Protein AF-A0A8S2SFN8-F1 (afdb_monomer_lite)

Sequence (94 aa):
GEMTRILNHTLAVGCHALDVGAMTPFFWLFEEREKIMEFYERVSGARMHAAYVRPGGVAFDLPLGFMEDVYKWCEGYARRIDEVDDLLTRNRIW

pLDDT: mean 88.81, std 3.88, range [73.31, 93.12]

Radius of gyration: 15.36 Å; chains: 1; bounding box: 34×23×42 Å

Structure (mmCIF, N/CA/C/O backbone):
data_AF-A0A8S2SFN8-F1
#
_entry.id   AF-A0A8S2SFN8-F1
#
loop_
_atom_site.group_PDB
_atom_site.id
_atom_site.type_symbol
_atom_site.label_atom_id
_atom_site.label_alt_id
_atom_site.label_comp_id
_atom_site.label_asym_id
_atom_site.label_entity_id
_atom_site.label_seq_id
_atom_site.pdbx_PDB_ins_code
_atom_site.Cartn_x
_atom_site.Cartn_y
_atom_site.Cartn_z
_atom_site.occupancy
_atom_site.B_iso_or_equiv
_atom_site.auth_seq_id
_atom_site.auth_comp_id
_atom_site.auth_asym_id
_atom_site.auth_atom_id
_atom_site.pdbx_PDB_model_num
ATOM 1 N N . GLY A 1 1 ? -6.957 -9.707 4.360 1.00 73.31 1 GLY A N 1
ATOM 2 C CA . GLY A 1 1 ? -5.921 -8.696 4.641 1.00 73.31 1 GLY A CA 1
ATOM 3 C C . GLY A 1 1 ? -5.216 -8.351 3.353 1.00 73.31 1 GLY A C 1
ATOM 4 O O . GLY A 1 1 ? -4.077 -8.748 3.164 1.00 73.31 1 GLY A O 1
ATOM 5 N N . GLU A 1 2 ? -5.914 -7.667 2.447 1.00 87.62 2 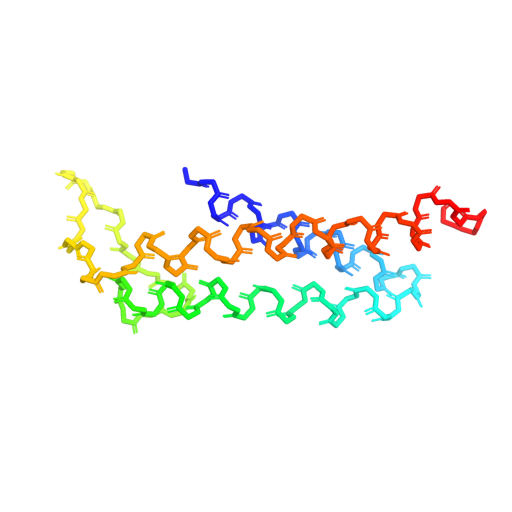GLU A N 1
ATOM 6 C CA . GLU A 1 2 ? -5.424 -7.449 1.077 1.00 87.62 2 GLU A CA 1
ATOM 7 C C . GLU A 1 2 ? -4.403 -6.308 0.998 1.00 87.62 2 GLU A C 1
ATOM 9 O O . GLU A 1 2 ? -3.407 -6.440 0.298 1.00 87.62 2 GLU A O 1
ATOM 14 N N . MET A 1 3 ? -4.539 -5.260 1.820 1.00 86.44 3 MET A N 1
ATOM 15 C CA . MET A 1 3 ? -3.499 -4.226 1.953 1.00 86.44 3 MET A CA 1
ATOM 16 C C . MET A 1 3 ? -2.147 -4.815 2.392 1.00 86.44 3 MET A C 1
ATOM 18 O O . MET A 1 3 ? -1.105 -4.459 1.850 1.00 86.44 3 MET A O 1
ATOM 22 N N . THR A 1 4 ? -2.151 -5.786 3.316 1.00 89.88 4 THR A N 1
ATOM 23 C CA . THR A 1 4 ? -0.927 -6.498 3.730 1.00 89.88 4 THR A CA 1
ATOM 24 C C . THR A 1 4 ? -0.349 -7.343 2.597 1.00 89.88 4 THR A C 1
ATOM 26 O O . THR A 1 4 ? 0.868 -7.435 2.457 1.00 89.88 4 THR A O 1
ATOM 29 N N . ARG A 1 5 ? -1.208 -7.946 1.765 1.00 92.31 5 ARG A N 1
ATOM 30 C CA . ARG A 1 5 ? -0.779 -8.701 0.583 1.00 92.31 5 ARG A CA 1
ATOM 31 C C . ARG A 1 5 ? -0.066 -7.788 -0.415 1.00 92.31 5 ARG A C 1
ATOM 33 O O . ARG A 1 5 ? 1.026 -8.129 -0.863 1.00 92.31 5 ARG A O 1
ATOM 40 N N . ILE A 1 6 ? -0.646 -6.623 -0.705 1.00 91.75 6 ILE A N 1
ATOM 41 C CA . ILE A 1 6 ? -0.042 -5.614 -1.585 1.00 91.75 6 ILE A CA 1
ATOM 42 C C . ILE A 1 6 ? 1.314 -5.170 -1.029 1.00 91.75 6 ILE A C 1
ATOM 44 O O . ILE A 1 6 ? 2.304 -5.177 -1.759 1.00 91.75 6 ILE A O 1
ATOM 48 N N . LEU A 1 7 ? 1.392 -4.871 0.270 1.00 91.44 7 LEU A N 1
ATOM 49 C CA . LEU A 1 7 ? 2.635 -4.461 0.928 1.00 91.44 7 LEU A CA 1
ATOM 50 C C . LEU A 1 7 ? 3.737 -5.531 0.829 1.00 91.44 7 LEU A C 1
ATOM 52 O O . LEU A 1 7 ? 4.901 -5.193 0.607 1.00 91.44 7 LE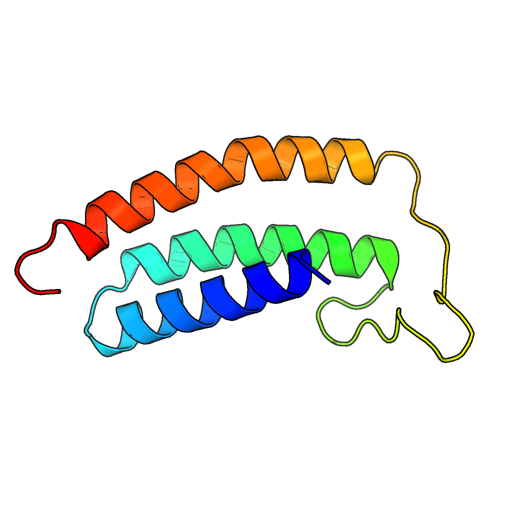U A O 1
ATOM 56 N N . ASN A 1 8 ? 3.375 -6.811 0.947 1.00 92.19 8 ASN A N 1
ATOM 57 C CA . ASN A 1 8 ? 4.310 -7.926 0.802 1.00 92.19 8 ASN A CA 1
ATOM 58 C C . ASN A 1 8 ? 4.780 -8.118 -0.648 1.00 92.19 8 ASN A C 1
ATOM 60 O O . ASN A 1 8 ? 5.980 -8.253 -0.876 1.00 92.19 8 ASN A O 1
ATOM 64 N N . HIS A 1 9 ? 3.876 -8.110 -1.633 1.00 92.06 9 HIS A N 1
ATOM 65 C CA . HIS A 1 9 ? 4.265 -8.276 -3.041 1.00 92.06 9 HIS A CA 1
ATOM 66 C C . HIS A 1 9 ? 5.080 -7.093 -3.563 1.00 92.06 9 HIS A C 1
ATOM 68 O O . HIS A 1 9 ? 6.063 -7.300 -4.265 1.00 92.06 9 HIS A O 1
ATOM 74 N N . THR A 1 10 ? 4.728 -5.873 -3.160 1.00 91.56 10 THR A N 1
ATOM 75 C CA . THR A 1 10 ? 5.475 -4.649 -3.487 1.00 91.56 10 THR A CA 1
ATOM 76 C C . THR A 1 10 ? 6.922 -4.740 -2.998 1.00 91.56 10 THR A C 1
ATOM 78 O O . THR A 1 10 ? 7.850 -4.412 -3.734 1.00 91.56 10 THR A O 1
ATOM 81 N N . LEU A 1 11 ? 7.131 -5.254 -1.779 1.00 92.38 11 LEU A N 1
ATOM 82 C CA . LEU A 1 11 ? 8.471 -5.492 -1.246 1.00 92.38 11 LEU A CA 1
ATOM 83 C C . LEU A 1 11 ? 9.198 -6.609 -2.005 1.00 92.38 11 LEU A C 1
ATOM 85 O O . LEU A 1 11 ? 10.358 -6.440 -2.359 1.00 92.38 11 LEU A O 1
ATOM 89 N N . ALA A 1 12 ? 8.525 -7.731 -2.274 1.00 93.00 12 ALA A N 1
ATOM 90 C CA . ALA A 1 12 ? 9.128 -8.864 -2.972 1.00 93.00 12 ALA A CA 1
ATOM 91 C C . ALA A 1 12 ? 9.597 -8.490 -4.388 1.00 93.00 12 ALA A C 1
ATOM 93 O O . ALA A 1 12 ? 10.741 -8.762 -4.743 1.00 93.00 12 ALA A O 1
ATOM 94 N N . VAL A 1 13 ? 8.743 -7.825 -5.174 1.00 91.25 13 VAL A N 1
ATOM 95 C CA . VAL A 1 13 ? 9.070 -7.379 -6.538 1.00 91.25 13 VAL A CA 1
ATOM 96 C C . VAL A 1 13 ? 10.125 -6.277 -6.510 1.00 91.25 13 VAL A C 1
ATOM 98 O O . VAL A 1 13 ? 11.087 -6.346 -7.267 1.00 91.25 13 VAL A O 1
ATOM 101 N N . GLY A 1 14 ? 9.997 -5.295 -5.610 1.00 90.94 14 GLY A N 1
ATOM 102 C CA . GLY A 1 14 ? 10.972 -4.212 -5.479 1.00 90.94 14 GLY A CA 1
ATOM 103 C C . GLY A 1 14 ? 12.369 -4.708 -5.098 1.00 90.94 14 GLY A C 1
ATOM 104 O O . GLY A 1 14 ? 13.347 -4.301 -5.720 1.00 90.94 14 GLY A O 1
ATOM 105 N N . CYS A 1 15 ? 12.479 -5.604 -4.112 1.00 91.50 15 CYS A N 1
ATOM 106 C CA . CYS A 1 15 ? 13.760 -6.204 -3.726 1.00 91.50 15 CYS A CA 1
ATOM 107 C C . CYS A 1 15 ? 14.330 -7.090 -4.834 1.00 91.50 15 CYS A C 1
ATOM 109 O O . CYS A 1 15 ? 15.513 -6.989 -5.130 1.00 91.50 15 CYS A O 1
ATOM 111 N N . HIS A 1 16 ? 13.497 -7.897 -5.498 1.00 90.69 16 HIS A N 1
ATOM 112 C CA . HIS A 1 16 ? 13.967 -8.716 -6.612 1.00 90.69 16 HIS A CA 1
ATOM 113 C C . HIS A 1 16 ? 14.502 -7.857 -7.767 1.00 90.69 16 HIS A C 1
ATOM 115 O O . HIS A 1 16 ? 15.566 -8.145 -8.310 1.00 90.69 16 HIS A O 1
ATOM 121 N N . ALA A 1 17 ? 13.806 -6.766 -8.101 1.00 90.00 17 ALA A N 1
ATOM 122 C CA . ALA A 1 17 ? 14.263 -5.797 -9.091 1.00 90.00 17 ALA A CA 1
ATOM 123 C C . ALA A 1 17 ? 15.606 -5.167 -8.700 1.00 90.00 17 ALA A C 1
ATOM 125 O O . ALA A 1 17 ? 16.503 -5.051 -9.537 1.00 90.00 17 ALA A O 1
ATOM 126 N N . LEU A 1 18 ? 15.768 -4.827 -7.420 1.00 92.62 18 LEU A N 1
ATOM 127 C CA . LEU A 1 18 ? 17.005 -4.270 -6.886 1.00 92.62 18 LEU A CA 1
ATO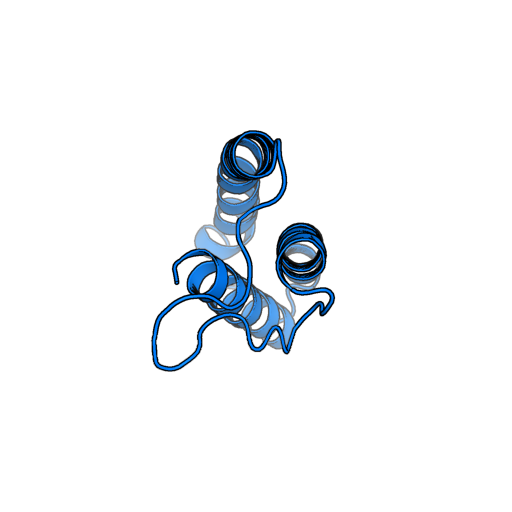M 128 C C . LEU A 1 18 ? 18.179 -5.257 -6.986 1.00 92.62 18 LEU A C 1
ATOM 130 O O . LEU A 1 18 ? 19.258 -4.853 -7.415 1.00 92.62 18 LEU A O 1
ATOM 134 N N . ASP A 1 19 ? 17.963 -6.531 -6.655 1.00 91.19 19 ASP A N 1
ATOM 135 C CA . ASP A 1 19 ? 19.004 -7.570 -6.671 1.00 91.19 19 ASP A CA 1
ATOM 136 C C . ASP A 1 19 ? 19.542 -7.851 -8.085 1.00 91.19 19 ASP A C 1
ATOM 138 O O . ASP A 1 19 ? 20.719 -8.163 -8.259 1.00 91.19 19 ASP A O 1
ATOM 142 N N . VAL A 1 20 ? 18.700 -7.704 -9.111 1.00 89.00 20 VAL A N 1
ATOM 143 C CA . VAL A 1 20 ? 19.094 -7.828 -10.529 1.00 89.00 20 VAL A CA 1
ATOM 144 C C . VAL A 1 20 ? 19.745 -6.536 -11.055 1.00 89.00 20 VAL A C 1
ATOM 146 O O . VAL A 1 20 ? 20.462 -6.567 -12.054 1.00 89.00 20 VAL A O 1
ATOM 149 N N . GLY A 1 21 ? 19.542 -5.399 -10.378 1.00 87.56 21 GLY A N 1
ATOM 150 C CA . GLY A 1 21 ? 20.193 -4.115 -10.677 1.00 87.56 21 GLY A CA 1
ATOM 151 C C . GLY A 1 21 ? 19.255 -2.973 -11.089 1.00 87.56 21 GLY A C 1
ATOM 152 O O . GLY A 1 21 ? 19.724 -1.871 -11.383 1.00 87.56 21 GLY A O 1
ATOM 153 N N . ALA A 1 22 ? 17.936 -3.182 -11.094 1.00 87.62 22 ALA A N 1
ATOM 154 C CA . ALA A 1 22 ? 16.946 -2.144 -11.375 1.00 87.62 22 ALA A CA 1
ATOM 155 C C . ALA A 1 22 ? 16.600 -1.349 -10.099 1.00 87.62 22 ALA A C 1
ATOM 157 O O . ALA A 1 22 ? 15.687 -1.689 -9.349 1.00 87.62 22 ALA A O 1
ATOM 158 N N . MET A 1 23 ? 17.320 -0.248 -9.861 1.00 88.19 23 MET A N 1
ATOM 159 C CA . MET A 1 23 ? 17.152 0.587 -8.656 1.00 88.19 23 MET A CA 1
ATOM 160 C C . MET A 1 23 ? 15.914 1.500 -8.683 1.00 88.19 23 MET A C 1
ATOM 162 O O . MET A 1 23 ? 15.352 1.820 -7.640 1.00 88.19 23 MET A O 1
ATOM 166 N N . THR A 1 24 ? 15.478 1.947 -9.859 1.00 87.50 24 THR A N 1
ATOM 167 C CA . THR A 1 24 ? 14.364 2.896 -10.026 1.00 87.50 24 THR A CA 1
ATOM 168 C C . THR A 1 24 ? 13.004 2.375 -9.535 1.00 87.50 24 THR A C 1
ATOM 170 O O . THR A 1 24 ? 12.373 3.079 -8.743 1.00 87.50 24 THR A O 1
ATOM 173 N N . PRO A 1 25 ? 12.540 1.165 -9.927 1.00 88.62 25 PRO A N 1
ATOM 174 C CA . PRO A 1 25 ? 11.237 0.658 -9.487 1.00 88.62 25 PRO A CA 1
ATOM 175 C C . PRO A 1 25 ? 11.184 0.418 -7.974 1.00 88.62 25 PRO A C 1
ATOM 177 O O . PRO A 1 25 ? 10.123 0.560 -7.374 1.00 88.62 25 PRO A O 1
ATOM 180 N N . PHE A 1 26 ? 12.323 0.133 -7.332 1.00 89.81 26 PHE A N 1
ATOM 181 C CA . PHE A 1 26 ? 12.397 -0.006 -5.878 1.00 89.81 26 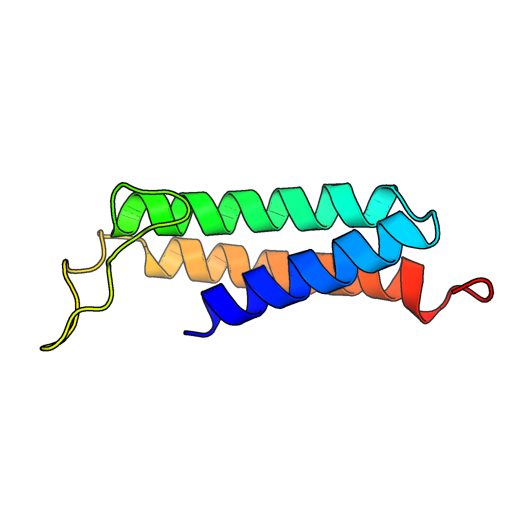PHE A CA 1
ATOM 182 C C . PHE A 1 26 ? 11.935 1.270 -5.157 1.00 89.81 26 PHE A C 1
ATOM 184 O O . PHE A 1 26 ? 11.089 1.196 -4.268 1.00 89.81 26 PHE A O 1
ATOM 191 N N . PHE A 1 27 ? 12.424 2.447 -5.563 1.00 90.69 27 PHE A N 1
ATOM 192 C CA . PHE A 1 27 ? 12.049 3.710 -4.918 1.00 90.69 27 PHE A CA 1
ATOM 193 C C . PHE A 1 27 ? 10.580 4.085 -5.145 1.00 90.69 27 PHE A C 1
ATOM 195 O O . PHE A 1 27 ? 9.928 4.559 -4.217 1.00 90.69 27 PHE A O 1
ATOM 202 N N . TRP A 1 28 ? 10.038 3.837 -6.340 1.00 91.12 28 TRP A N 1
ATOM 203 C CA . TRP A 1 28 ? 8.626 4.115 -6.639 1.00 91.12 28 TRP A CA 1
ATOM 204 C C . TRP A 1 28 ? 7.685 3.236 -5.816 1.00 91.12 28 TRP A C 1
ATOM 206 O O . TRP A 1 28 ? 6.729 3.720 -5.215 1.00 91.12 28 TRP A O 1
ATOM 216 N N . LEU A 1 29 ? 7.995 1.943 -5.729 1.00 91.88 29 LEU A N 1
ATOM 217 C CA . LEU A 1 29 ? 7.228 0.993 -4.932 1.00 91.88 29 LEU A CA 1
ATOM 218 C C . LEU A 1 29 ? 7.325 1.289 -3.423 1.00 91.88 29 LEU A C 1
ATOM 220 O O . LEU A 1 29 ? 6.352 1.093 -2.692 1.00 91.88 29 LEU A O 1
ATOM 224 N N . PHE A 1 30 ? 8.463 1.803 -2.944 1.00 91.62 30 PHE A N 1
ATOM 225 C CA . PHE A 1 30 ? 8.613 2.225 -1.548 1.00 91.62 30 PHE A CA 1
ATOM 226 C C . PHE A 1 30 ? 7.812 3.485 -1.201 1.00 91.62 30 PHE A C 1
ATOM 228 O O . PHE A 1 30 ? 7.299 3.563 -0.086 1.00 91.62 30 PHE A O 1
ATOM 235 N N . GLU A 1 31 ? 7.647 4.428 -2.133 1.00 92.12 31 GLU A N 1
ATOM 236 C CA . GLU A 1 31 ? 6.759 5.585 -1.945 1.00 92.12 31 GLU A CA 1
ATOM 237 C C . GLU A 1 31 ? 5.310 5.130 -1.694 1.00 92.12 31 GLU A C 1
ATOM 239 O O . GLU A 1 31 ? 4.660 5.577 -0.751 1.00 92.12 31 GLU A O 1
ATOM 244 N N . GLU A 1 32 ? 4.808 4.186 -2.493 1.00 91.25 32 GLU A N 1
ATOM 245 C CA . GLU A 1 32 ? 3.457 3.640 -2.312 1.00 91.25 32 GLU A CA 1
ATOM 246 C C . GLU A 1 32 ? 3.330 2.825 -1.021 1.00 91.25 32 GLU A C 1
ATOM 248 O O . GLU A 1 32 ? 2.315 2.884 -0.324 1.00 91.25 32 GLU A O 1
ATOM 253 N N . ARG A 1 33 ? 4.392 2.110 -0.642 1.00 92.88 33 ARG A N 1
ATOM 254 C CA . ARG A 1 33 ? 4.446 1.385 0.629 1.00 92.88 33 ARG A CA 1
ATOM 255 C C . ARG A 1 33 ? 4.378 2.323 1.837 1.00 92.88 33 ARG A C 1
ATOM 257 O O . ARG A 1 33 ? 3.775 1.951 2.842 1.00 92.88 33 ARG A O 1
ATOM 264 N N . GLU A 1 34 ? 4.955 3.516 1.741 1.00 93.12 34 GLU A N 1
ATOM 265 C CA . GLU A 1 34 ? 4.898 4.535 2.793 1.00 93.12 34 GLU A CA 1
ATOM 266 C C . GLU A 1 34 ? 3.462 5.021 3.030 1.00 93.12 34 GLU A C 1
ATOM 268 O O . GLU A 1 34 ? 3.012 5.070 4.175 1.00 93.12 34 GLU A O 1
ATOM 273 N N . LYS A 1 35 ? 2.700 5.266 1.956 1.00 92.19 35 LYS A N 1
ATOM 274 C CA . LYS A 1 35 ? 1.276 5.649 2.035 1.00 92.19 35 LYS A CA 1
ATOM 275 C C . LYS A 1 35 ? 0.443 4.572 2.734 1.00 92.19 35 LYS A C 1
ATOM 277 O O . LYS A 1 35 ? -0.387 4.868 3.590 1.00 92.19 35 LYS A O 1
ATOM 282 N N . ILE A 1 36 ? 0.718 3.296 2.446 1.00 91.75 36 ILE A N 1
ATOM 283 C CA . ILE A 1 36 ? 0.070 2.183 3.155 1.00 91.75 36 ILE A CA 1
ATOM 284 C C . ILE A 1 36 ? 0.449 2.183 4.647 1.00 91.75 36 ILE A C 1
ATOM 286 O O . ILE A 1 36 ? -0.403 1.921 5.495 1.00 91.75 36 ILE A O 1
ATOM 290 N N . MET A 1 37 ? 1.703 2.476 5.001 1.00 91.50 37 MET A N 1
ATOM 291 C CA . MET A 1 37 ? 2.118 2.551 6.409 1.00 91.50 37 MET A CA 1
ATOM 292 C C . MET A 1 37 ? 1.441 3.681 7.179 1.00 91.50 37 MET A C 1
ATOM 294 O O . MET A 1 37 ? 1.146 3.497 8.358 1.00 91.50 37 MET A O 1
ATOM 298 N N . GLU A 1 38 ? 1.154 4.806 6.528 1.00 91.81 38 GLU A N 1
ATOM 299 C CA . GLU A 1 38 ? 0.356 5.885 7.116 1.00 91.81 38 GLU A CA 1
ATOM 300 C C . GLU A 1 38 ? -1.061 5.397 7.462 1.00 91.81 38 GLU A C 1
ATOM 302 O O . GLU A 1 38 ? -1.581 5.674 8.545 1.00 91.81 38 GLU A O 1
ATOM 307 N N . PHE A 1 39 ? -1.675 4.579 6.599 1.00 91.25 39 PHE A N 1
ATOM 308 C CA . PHE A 1 39 ? -2.961 3.948 6.908 1.00 91.25 39 PHE A CA 1
ATOM 309 C C . PHE A 1 39 ? -2.876 3.008 8.117 1.00 91.25 39 PHE A C 1
ATOM 311 O O . PHE A 1 39 ? -3.771 3.017 8.965 1.00 91.25 39 PHE A O 1
ATOM 318 N N . TYR A 1 40 ? -1.794 2.235 8.245 1.00 90.19 40 TYR A N 1
ATOM 319 C CA . TYR A 1 40 ? -1.557 1.405 9.431 1.00 90.19 40 TYR A CA 1
ATOM 320 C C . TYR A 1 40 ? -1.384 2.237 10.703 1.00 90.19 40 TYR A C 1
ATOM 322 O O . TYR A 1 40 ? -1.940 1.881 11.748 1.00 90.19 40 TYR A O 1
ATOM 330 N N . GLU A 1 41 ? -0.673 3.359 10.613 1.00 90.31 41 GLU A N 1
ATOM 331 C CA . GLU A 1 41 ? -0.483 4.289 11.721 1.00 90.31 41 GLU A CA 1
ATOM 332 C C . GLU A 1 41 ? -1.808 4.899 12.178 1.00 90.31 41 GLU A C 1
ATOM 334 O O . GLU A 1 41 ? -2.107 4.889 13.369 1.00 90.31 41 GLU A O 1
ATOM 339 N N . ARG A 1 42 ? -2.662 5.329 11.245 1.00 89.44 42 ARG A N 1
ATOM 340 C CA . ARG A 1 42 ? -3.980 5.897 11.572 1.00 89.44 42 ARG A CA 1
ATOM 341 C C . ARG A 1 42 ? -4.914 4.902 12.257 1.00 89.44 42 ARG A C 1
ATOM 343 O O . ARG A 1 42 ? -5.711 5.304 13.098 1.00 89.44 42 ARG A O 1
ATOM 350 N N . VAL A 1 43 ? -4.842 3.624 11.889 1.00 89.25 43 VAL A N 1
ATOM 351 C CA . VAL A 1 43 ? -5.744 2.580 12.408 1.00 89.25 43 VAL A CA 1
ATOM 352 C C . VAL A 1 43 ? -5.244 1.971 13.721 1.00 89.25 43 VAL A C 1
ATOM 354 O O . VAL A 1 43 ? -6.045 1.567 14.562 1.00 89.25 43 VAL A O 1
ATOM 357 N N . SER A 1 44 ? -3.928 1.873 13.910 1.00 85.75 44 SER A N 1
ATOM 358 C CA . SER A 1 44 ? -3.345 1.125 15.033 1.00 85.75 44 SER A CA 1
ATOM 359 C C . SER A 1 44 ? -2.371 1.908 15.911 1.00 85.75 44 SER A C 1
ATOM 361 O O . SER A 1 44 ? -1.988 1.418 16.971 1.00 85.75 44 SER A O 1
ATOM 363 N N . GLY A 1 45 ? -1.950 3.099 15.487 1.00 86.44 45 GLY A N 1
ATOM 364 C CA . GLY A 1 45 ? -0.887 3.877 16.126 1.00 86.44 45 GLY A CA 1
ATOM 365 C C . GLY A 1 45 ? 0.527 3.353 15.850 1.00 86.44 45 GLY A C 1
ATOM 366 O O . GLY A 1 45 ? 1.496 3.949 16.311 1.00 86.44 45 GLY A O 1
ATOM 367 N N . ALA A 1 46 ? 0.673 2.248 15.109 1.00 87.50 46 ALA A N 1
ATOM 368 C CA . ALA A 1 46 ? 1.959 1.658 14.755 1.00 87.50 46 ALA A CA 1
ATOM 369 C C . ALA A 1 46 ? 2.056 1.403 13.245 1.00 87.50 46 ALA A C 1
ATOM 371 O O . ALA A 1 46 ? 1.093 1.008 12.594 1.00 87.50 46 ALA A O 1
ATOM 372 N N . ARG A 1 47 ? 3.255 1.583 12.686 1.00 85.94 47 ARG A N 1
ATOM 373 C CA . ARG A 1 47 ? 3.468 1.565 11.227 1.00 85.94 47 ARG A CA 1
ATOM 374 C C . ARG A 1 47 ? 3.642 0.170 10.616 1.00 85.94 47 ARG A C 1
ATOM 376 O O . ARG A 1 47 ? 3.314 -0.037 9.455 1.00 85.94 47 ARG A O 1
ATOM 383 N N . MET A 1 48 ? 4.164 -0.792 11.382 1.00 81.00 48 MET A N 1
ATOM 384 C CA . MET A 1 48 ? 4.354 -2.185 10.932 1.00 81.00 48 MET A CA 1
ATOM 385 C C . MET A 1 48 ? 3.689 -3.195 11.868 1.00 81.00 48 MET A C 1
ATOM 387 O O . MET A 1 48 ? 2.935 -4.061 11.430 1.00 81.00 48 MET A O 1
ATOM 391 N N . HIS A 1 49 ? 3.950 -3.095 13.171 1.00 88.00 49 HIS A N 1
ATOM 392 C CA . HIS A 1 49 ? 3.427 -4.033 14.165 1.00 88.00 49 HIS A CA 1
ATOM 393 C C . HIS A 1 49 ? 2.115 -3.523 14.764 1.00 88.00 49 HIS A C 1
ATOM 395 O O . HIS A 1 49 ? 2.057 -3.113 15.916 1.00 88.00 49 HIS A O 1
ATOM 401 N N . ALA A 1 50 ? 1.057 -3.552 13.954 1.00 81.19 50 ALA A N 1
ATOM 402 C CA . ALA A 1 50 ? -0.232 -2.945 14.281 1.00 81.19 50 ALA A CA 1
ATOM 403 C C . ALA A 1 50 ? -1.012 -3.637 15.419 1.00 81.19 50 ALA A C 1
ATOM 405 O O . ALA A 1 50 ? -1.874 -3.016 16.028 1.00 81.19 50 ALA A O 1
ATOM 406 N N . ALA A 1 51 ? -0.781 -4.933 15.683 1.00 87.06 51 ALA A N 1
ATOM 407 C CA . ALA A 1 51 ? -1.561 -5.732 16.652 1.00 87.06 51 ALA A CA 1
ATOM 408 C C . ALA A 1 51 ? -3.096 -5.496 16.573 1.00 87.06 51 ALA A C 1
ATOM 410 O O . ALA A 1 51 ? -3.806 -5.521 17.587 1.00 87.06 51 ALA A O 1
ATOM 411 N N . TYR A 1 52 ? -3.582 -5.219 15.354 1.00 86.31 52 TYR A N 1
ATOM 412 C CA . TYR A 1 52 ? -4.933 -4.726 15.088 1.00 86.31 52 TYR A CA 1
ATOM 413 C C . TYR A 1 52 ? -5.963 -5.854 15.062 1.00 86.31 52 TYR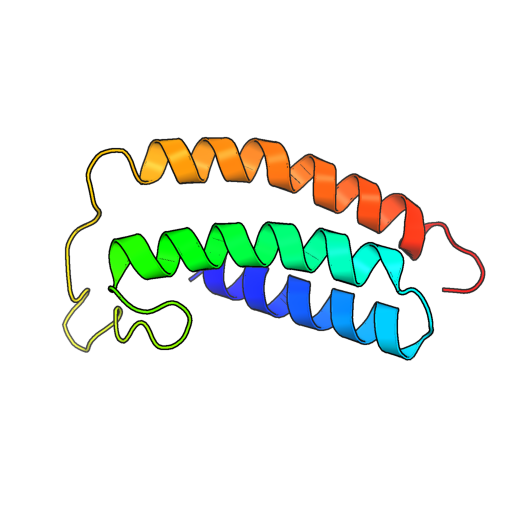 A C 1
ATOM 415 O O . TYR A 1 52 ? -7.046 -5.725 15.626 1.00 86.31 52 TYR A O 1
ATOM 423 N N . VAL A 1 53 ? -5.607 -6.983 14.446 1.00 88.69 53 VAL A N 1
ATOM 424 C CA . VAL A 1 53 ? -6.425 -8.199 14.453 1.00 88.69 53 VAL A CA 1
ATOM 425 C C . VAL A 1 53 ? -6.141 -8.954 15.745 1.00 88.69 53 VAL A C 1
ATOM 427 O O . VAL A 1 53 ? -4.995 -9.321 16.009 1.00 88.69 53 VAL A O 1
ATOM 430 N N . ARG A 1 54 ? -7.177 -9.176 16.556 1.00 88.94 54 ARG A N 1
ATOM 431 C CA . ARG A 1 54 ? -7.084 -9.865 17.850 1.00 88.94 54 ARG A CA 1
ATOM 432 C C . ARG A 1 54 ? -8.109 -11.002 17.912 1.00 88.94 54 ARG A C 1
ATOM 434 O O . ARG A 1 54 ? -9.131 -10.933 17.229 1.00 88.94 54 ARG A O 1
ATOM 441 N N . PRO A 1 55 ? -7.888 -12.054 18.720 1.00 85.06 55 PRO A N 1
ATOM 442 C CA . PRO A 1 55 ? -8.924 -13.054 18.967 1.00 85.06 55 PRO A CA 1
ATOM 443 C C . PRO A 1 55 ? -10.185 -12.366 19.508 1.00 85.06 55 PRO A C 1
ATOM 445 O O . PRO A 1 55 ? -10.133 -11.720 20.550 1.00 85.06 55 PRO A O 1
ATOM 448 N N . GLY A 1 56 ? -11.293 -12.457 18.769 1.00 90.00 56 GLY A N 1
ATOM 449 C CA . GLY A 1 56 ? -12.536 -11.735 19.072 1.00 90.00 56 GLY A CA 1
ATOM 450 C C . GLY A 1 56 ? -12.850 -10.546 18.154 1.00 90.00 56 GLY A C 1
ATOM 451 O O . GLY A 1 56 ? -13.930 -9.981 18.285 1.00 90.00 56 GLY A O 1
ATOM 452 N N . GLY A 1 57 ? -11.973 -10.192 17.204 1.00 89.75 57 GLY A N 1
ATOM 453 C CA . GLY A 1 57 ? -12.265 -9.204 16.160 1.00 89.75 57 GLY A CA 1
ATOM 454 C C . GLY A 1 57 ? -11.126 -8.214 15.913 1.00 89.75 57 GLY A C 1
ATOM 455 O O . GLY A 1 57 ? -9.979 -8.599 15.673 1.00 89.75 57 GLY A O 1
ATOM 456 N N . VAL A 1 58 ? -11.460 -6.926 15.937 1.00 89.38 58 VAL A N 1
ATOM 457 C CA . VAL A 1 58 ? -10.530 -5.812 15.708 1.00 89.38 58 VAL A CA 1
ATOM 458 C C . VAL A 1 58 ? -10.306 -5.017 16.992 1.00 89.38 58 VAL A C 1
ATOM 460 O O . VAL A 1 58 ? -11.181 -4.963 17.852 1.00 89.38 58 VAL A O 1
ATOM 463 N N . ALA A 1 59 ? -9.122 -4.420 17.139 1.00 85.88 59 ALA A N 1
ATOM 464 C CA . ALA A 1 59 ? -8.765 -3.647 18.327 1.00 85.88 59 ALA A CA 1
ATOM 465 C C . ALA A 1 59 ? -9.545 -2.325 18.439 1.00 85.88 59 ALA A C 1
ATOM 467 O O . ALA A 1 59 ? -9.979 -1.967 19.531 1.00 85.88 59 ALA A O 1
ATOM 468 N N . PHE A 1 60 ? -9.712 -1.620 17.317 1.00 85.75 60 PHE A N 1
ATOM 469 C CA . PHE A 1 60 ? -10.350 -0.305 17.238 1.00 85.75 60 PHE A CA 1
ATOM 470 C C . PHE A 1 60 ? -11.183 -0.189 15.959 1.00 85.75 60 PHE A C 1
ATOM 472 O O . PHE A 1 60 ? -10.914 -0.886 14.976 1.00 85.75 60 PHE A O 1
ATOM 479 N N . ASP A 1 61 ? -12.176 0.697 15.972 1.00 88.25 61 ASP A N 1
ATOM 480 C CA . ASP A 1 61 ? -12.932 1.042 14.768 1.00 88.25 61 ASP A CA 1
ATOM 481 C C . ASP A 1 61 ? -12.117 1.968 13.845 1.00 88.25 61 ASP A C 1
ATOM 483 O O . ASP A 1 61 ? -11.117 2.564 14.258 1.00 88.25 61 ASP A O 1
ATOM 487 N N . LEU A 1 62 ? -12.522 2.064 12.581 1.00 89.31 62 LEU A N 1
ATOM 488 C CA . LEU A 1 62 ? -11.842 2.876 11.577 1.00 89.31 62 LEU A CA 1
ATOM 489 C C . LEU A 1 62 ? -12.059 4.377 11.843 1.00 89.31 62 LEU A C 1
ATOM 491 O O . LEU A 1 62 ? -13.174 4.794 12.165 1.00 89.31 62 LEU A O 1
ATOM 495 N N . PRO A 1 63 ? -11.031 5.226 11.660 1.00 88.31 63 PRO A N 1
ATOM 496 C CA . PRO A 1 63 ? -11.204 6.668 11.774 1.00 88.31 63 PRO A CA 1
ATOM 497 C C . PRO A 1 63 ? -12.083 7.214 10.637 1.00 88.31 63 PRO A C 1
ATOM 499 O O . PRO A 1 63 ? -12.096 6.692 9.519 1.00 88.31 63 PRO A O 1
ATOM 502 N N . LEU A 1 64 ? -12.801 8.306 10.910 1.00 89.06 64 LEU A N 1
ATOM 503 C CA . LEU A 1 64 ? -13.645 8.983 9.920 1.00 89.06 64 LEU A CA 1
ATOM 504 C C . LEU A 1 64 ? -12.815 9.407 8.693 1.00 89.06 64 LEU A C 1
ATOM 506 O O . LEU A 1 64 ? -11.698 9.907 8.831 1.00 89.06 64 LEU A O 1
ATOM 510 N N . GLY A 1 65 ? -13.359 9.191 7.492 1.00 88.38 65 GLY A N 1
ATOM 511 C CA . GLY A 1 65 ? -12.699 9.521 6.220 1.00 88.38 65 GLY A CA 1
ATOM 512 C C . GLY A 1 65 ? -11.669 8.496 5.725 1.00 88.38 65 GLY A C 1
ATOM 513 O O . GLY A 1 65 ? -11.199 8.611 4.599 1.00 88.38 65 GLY A O 1
ATOM 514 N N . PHE A 1 66 ? -11.360 7.448 6.499 1.00 89.69 66 PHE A N 1
ATOM 515 C CA . PHE A 1 66 ? -10.355 6.446 6.118 1.00 89.69 66 PHE A CA 1
ATOM 516 C C . PHE A 1 66 ? -10.647 5.763 4.774 1.00 89.69 66 PHE A C 1
ATOM 518 O O . PHE A 1 66 ? -9.754 5.607 3.948 1.00 89.69 66 PHE A O 1
ATOM 525 N N . MET A 1 67 ? -11.900 5.366 4.534 1.00 90.00 67 MET A N 1
ATOM 526 C CA . MET A 1 67 ? -12.257 4.657 3.301 1.00 90.00 67 MET A CA 1
ATOM 527 C C . MET A 1 67 ? -12.130 5.533 2.051 1.00 90.00 67 MET A C 1
ATOM 529 O O . MET A 1 67 ? -11.775 5.020 0.993 1.00 90.00 67 MET A O 1
ATOM 533 N N . GLU A 1 68 ? -12.380 6.838 2.164 1.00 92.62 68 GLU A N 1
ATOM 534 C CA . GLU A 1 68 ? -12.210 7.769 1.044 1.00 92.62 68 GLU A CA 1
ATOM 535 C C . GLU A 1 68 ? -10.734 7.930 0.676 1.00 92.62 68 GLU A C 1
ATOM 537 O O . GLU A 1 68 ? -10.387 7.950 -0.504 1.00 92.62 68 GLU A O 1
ATOM 542 N N . ASP A 1 69 ? -9.857 8.000 1.679 1.00 91.44 69 ASP A N 1
ATOM 543 C CA . ASP A 1 69 ? -8.415 8.119 1.465 1.00 91.44 69 ASP A CA 1
ATOM 544 C C . ASP A 1 69 ? -7.831 6.840 0.852 1.00 91.44 69 ASP A C 1
ATOM 546 O O . ASP A 1 69 ? -7.041 6.906 -0.092 1.00 91.44 69 ASP A O 1
ATOM 550 N N . VAL A 1 70 ? -8.280 5.669 1.319 1.00 91.88 70 VAL A N 1
ATOM 551 C CA . VAL A 1 70 ? -7.908 4.376 0.723 1.00 91.88 70 VAL A CA 1
ATOM 552 C C . VAL A 1 70 ? -8.395 4.283 -0.721 1.00 91.88 70 VAL A C 1
ATOM 554 O O . VAL A 1 70 ? -7.651 3.823 -1.584 1.00 91.88 70 VAL A O 1
ATOM 557 N N . TYR A 1 71 ? -9.614 4.742 -1.012 1.00 92.62 71 TYR A N 1
ATOM 558 C CA . TYR A 1 71 ? -10.154 4.727 -2.370 1.00 92.62 71 TYR A CA 1
ATOM 559 C C . TYR A 1 71 ? -9.326 5.602 -3.325 1.00 92.62 71 TYR A C 1
ATOM 561 O O . TYR A 1 71 ? -8.910 5.128 -4.383 1.00 92.62 71 TYR A O 1
ATOM 569 N N . LYS A 1 72 ? -8.994 6.836 -2.920 1.00 92.56 72 LYS A N 1
ATOM 570 C CA . LYS A 1 72 ? -8.117 7.733 -3.697 1.00 92.56 72 LYS A CA 1
ATOM 571 C C . LYS A 1 72 ? -6.734 7.127 -3.929 1.00 92.56 72 LYS A C 1
ATOM 573 O O . LYS A 1 72 ? -6.163 7.273 -5.008 1.00 92.56 72 LYS A O 1
ATOM 578 N N . TRP A 1 73 ? -6.190 6.440 -2.925 1.00 92.62 73 TRP A N 1
ATOM 579 C CA . TRP A 1 73 ? -4.916 5.744 -3.063 1.00 92.62 73 TRP A CA 1
ATOM 580 C C . TRP A 1 73 ? -4.999 4.594 -4.075 1.00 92.62 73 TRP A C 1
ATOM 582 O O . TRP A 1 73 ? -4.139 4.495 -4.947 1.00 92.62 73 TRP A O 1
ATOM 592 N N . CYS A 1 74 ? -6.055 3.776 -4.027 1.00 91.38 74 CYS A N 1
ATOM 593 C CA . CYS A 1 74 ? -6.266 2.687 -4.983 1.00 91.38 74 CYS A CA 1
ATOM 594 C C . CYS A 1 74 ? -6.323 3.180 -6.440 1.00 91.38 74 CYS A C 1
ATOM 596 O O . CYS A 1 74 ? -5.749 2.533 -7.317 1.00 91.38 74 CYS A O 1
ATOM 598 N N . GLU A 1 75 ? -6.965 4.325 -6.703 1.00 90.88 75 GLU A N 1
ATOM 599 C CA . GLU A 1 75 ? -7.005 4.932 -8.045 1.00 90.88 75 GLU A CA 1
ATOM 600 C C . GLU A 1 75 ? -5.606 5.332 -8.544 1.00 90.88 75 GLU A C 1
ATOM 602 O O . GLU A 1 75 ? -5.277 5.124 -9.713 1.00 90.88 75 GLU A O 1
ATOM 607 N N . GLY A 1 76 ? -4.754 5.863 -7.661 1.00 89.75 76 GLY A N 1
ATOM 608 C CA . GLY A 1 76 ? -3.371 6.213 -7.996 1.00 89.75 76 GLY A CA 1
ATOM 609 C C . GLY A 1 76 ? -2.447 5.000 -8.144 1.00 89.75 76 GLY A C 1
ATOM 610 O O . GLY A 1 76 ? -1.566 4.991 -9.005 1.00 89.75 76 GLY A O 1
ATOM 611 N N . TYR A 1 77 ? -2.660 3.961 -7.334 1.00 90.75 77 TYR A N 1
ATOM 612 C CA . TYR A 1 77 ? -1.790 2.788 -7.266 1.00 90.75 77 TYR A CA 1
ATOM 613 C C . TYR A 1 77 ? -1.811 1.951 -8.552 1.00 90.75 77 TYR A C 1
ATOM 615 O O . TYR A 1 77 ? -0.765 1.461 -8.975 1.00 90.75 77 TYR A O 1
ATOM 623 N N . ALA A 1 78 ? -2.964 1.842 -9.221 1.00 89.56 78 ALA A N 1
ATOM 624 C CA . ALA A 1 78 ? -3.075 1.117 -10.491 1.00 89.56 78 ALA A CA 1
ATOM 625 C C . ALA A 1 78 ? -2.103 1.667 -11.550 1.00 89.56 78 ALA A C 1
ATOM 627 O O . ALA A 1 78 ? -1.334 0.917 -12.143 1.00 89.56 78 ALA A O 1
ATOM 628 N N . ARG A 1 79 ? -2.045 2.996 -11.688 1.00 90.31 79 ARG A N 1
ATOM 629 C CA . ARG A 1 79 ? -1.124 3.661 -12.616 1.00 90.31 79 ARG A CA 1
ATOM 630 C C . ARG A 1 79 ? 0.346 3.408 -12.270 1.00 90.31 79 ARG A C 1
ATOM 632 O O . ARG A 1 79 ? 1.170 3.272 -13.167 1.00 90.31 79 ARG A O 1
ATOM 639 N N . ARG A 1 80 ? 0.684 3.342 -10.978 1.00 88.75 80 ARG A N 1
ATOM 640 C CA . ARG A 1 80 ? 2.053 3.036 -10.527 1.00 88.75 80 ARG A CA 1
ATOM 641 C C . ARG A 1 80 ? 2.471 1.613 -10.874 1.00 88.75 80 ARG A C 1
ATOM 643 O O . ARG A 1 80 ? 3.629 1.400 -11.216 1.00 88.75 80 ARG A O 1
ATOM 650 N N . ILE A 1 81 ? 1.548 0.655 -10.795 1.00 90.12 81 ILE A N 1
ATOM 651 C CA . ILE A 1 81 ? 1.820 -0.720 -11.222 1.00 90.12 81 ILE A CA 1
ATOM 652 C C . ILE A 1 81 ? 2.096 -0.759 -12.724 1.00 90.12 81 ILE A C 1
ATOM 654 O O . ILE A 1 81 ? 3.088 -1.366 -13.116 1.00 90.12 81 ILE A O 1
ATOM 658 N N . ASP A 1 82 ? 1.287 -0.077 -13.536 1.00 90.75 82 ASP A N 1
ATOM 659 C CA . ASP A 1 82 ? 1.481 -0.043 -14.991 1.00 90.75 82 ASP A CA 1
ATOM 660 C C . ASP A 1 82 ? 2.859 0.538 -15.366 1.00 90.75 82 ASP A C 1
ATOM 662 O O . ASP A 1 82 ? 3.563 -0.017 -16.207 1.00 90.75 82 ASP A O 1
ATOM 666 N N . GLU A 1 83 ? 3.296 1.607 -14.686 1.00 88.94 83 GLU A N 1
ATOM 667 C CA . GLU A 1 83 ? 4.629 2.209 -14.871 1.00 88.94 83 GLU A CA 1
ATOM 668 C C . GLU A 1 83 ? 5.774 1.234 -14.527 1.00 88.94 83 GLU A C 1
ATOM 670 O O . GLU A 1 83 ? 6.821 1.236 -15.181 1.00 88.94 83 GLU A O 1
ATOM 675 N N . VAL A 1 84 ? 5.593 0.399 -13.499 1.00 88.69 84 VAL A N 1
ATOM 676 C CA . VAL A 1 84 ? 6.582 -0.611 -13.090 1.00 88.69 84 VAL A CA 1
ATOM 677 C C . VAL A 1 84 ? 6.578 -1.814 -14.037 1.00 88.69 84 VAL A C 1
ATOM 679 O O . VAL A 1 84 ? 7.650 -2.319 -14.376 1.00 88.69 84 VAL A O 1
ATOM 682 N N . ASP A 1 85 ? 5.405 -2.248 -14.499 1.00 89.19 85 ASP A N 1
ATOM 683 C CA . ASP A 1 85 ? 5.254 -3.346 -15.458 1.00 89.19 85 ASP A CA 1
ATOM 684 C C . ASP A 1 85 ? 5.881 -2.999 -16.814 1.00 89.19 85 ASP A C 1
ATOM 686 O O . ASP A 1 85 ? 6.650 -3.787 -17.367 1.00 89.19 85 ASP A O 1
ATOM 690 N N . ASP A 1 86 ? 5.659 -1.778 -17.307 1.00 88.50 86 ASP A N 1
ATOM 691 C CA . ASP A 1 86 ? 6.271 -1.293 -18.546 1.00 88.50 86 ASP A CA 1
ATOM 692 C C . ASP A 1 86 ? 7.811 -1.297 -18.487 1.00 88.50 86 ASP A C 1
ATOM 694 O O . ASP A 1 86 ? 8.467 -1.534 -19.505 1.00 88.50 86 ASP A O 1
ATOM 698 N N . LEU A 1 87 ? 8.401 -1.064 -17.310 1.00 86.56 87 LEU A N 1
ATOM 699 C CA . LEU A 1 87 ? 9.855 -1.056 -17.110 1.00 86.56 87 LEU A CA 1
ATOM 700 C C . LEU A 1 87 ? 10.474 -2.442 -16.943 1.00 86.56 87 LEU A C 1
ATOM 702 O O . LEU A 1 87 ? 11.612 -2.642 -17.368 1.00 86.56 87 LEU A O 1
ATOM 706 N N . LEU A 1 88 ? 9.778 -3.366 -16.282 1.00 85.50 88 LEU A N 1
ATOM 707 C CA . LEU A 1 88 ? 10.308 -4.694 -15.972 1.00 85.50 88 LEU A CA 1
ATOM 708 C C . LEU A 1 88 ? 9.892 -5.713 -17.035 1.00 85.50 88 LEU A C 1
ATOM 710 O O . LEU A 1 88 ? 10.743 -6.316 -17.679 1.00 85.50 88 LEU A O 1
ATOM 714 N N . THR A 1 89 ? 8.597 -5.859 -17.293 1.00 84.75 89 THR A N 1
ATOM 715 C CA . THR A 1 89 ? 8.042 -6.948 -18.111 1.00 84.75 89 THR A CA 1
ATOM 716 C C . THR A 1 89 ? 8.389 -6.822 -19.594 1.00 84.75 89 THR A C 1
ATOM 718 O O . THR A 1 89 ? 8.527 -7.826 -20.291 1.00 84.75 89 THR A O 1
ATOM 721 N N . ARG A 1 90 ? 8.563 -5.596 -20.103 1.00 79.00 90 ARG A N 1
ATOM 722 C CA . ARG A 1 90 ? 8.971 -5.352 -21.502 1.00 79.00 90 ARG A CA 1
ATOM 723 C C . ARG A 1 90 ? 10.482 -5.245 -21.694 1.00 79.00 90 ARG A C 1
ATOM 725 O O . ARG A 1 90 ? 10.939 -5.071 -22.826 1.00 79.00 90 ARG A O 1
ATOM 732 N N . ASN A 1 91 ? 11.266 -5.327 -20.622 1.00 81.81 91 ASN A N 1
ATOM 733 C CA . ASN A 1 91 ? 12.714 -5.254 -20.717 1.00 81.81 91 ASN A CA 1
ATOM 734 C C . ASN A 1 91 ? 13.289 -6.617 -21.113 1.00 81.81 91 ASN A C 1
ATOM 736 O O . ASN A 1 91 ? 12.971 -7.634 -20.519 1.00 81.81 91 ASN A O 1
ATOM 740 N N . ARG A 1 92 ? 14.171 -6.637 -22.116 1.00 78.75 92 ARG A N 1
ATOM 741 C CA . ARG A 1 92 ? 14.824 -7.864 -22.599 1.00 78.75 92 ARG A CA 1
ATOM 742 C C . ARG A 1 92 ? 15.887 -8.409 -21.633 1.00 78.75 92 ARG A C 1
ATOM 744 O O . ARG A 1 92 ? 16.292 -9.558 -21.770 1.00 78.75 92 ARG A O 1
ATOM 751 N N . ILE A 1 93 ? 16.419 -7.554 -20.759 1.00 78.94 93 ILE A N 1
ATOM 752 C CA . ILE A 1 93 ? 17.454 -7.910 -19.771 1.00 78.94 93 ILE A CA 1
ATOM 753 C C . ILE A 1 93 ? 16.825 -8.549 -18.525 1.00 78.94 93 ILE A C 1
ATOM 755 O O . ILE A 1 93 ? 17.506 -9.286 -17.814 1.00 78.94 93 ILE A O 1
ATOM 759 N N . TRP A 1 94 ? 15.553 -8.233 -18.279 1.00 73.38 94 TRP A N 1
ATOM 760 C CA . TRP A 1 94 ? 14.748 -8.777 -17.198 1.00 73.38 94 TRP A CA 1
ATOM 761 C C . TRP A 1 94 ? 14.176 -10.148 -17.575 1.00 73.38 94 TRP A C 1
ATOM 763 O O . TRP A 1 94 ? 13.846 -10.341 -18.769 1.00 73.38 94 TRP A O 1
#

Foldseek 3Di:
DVLVVLLVVLCVVLVVCVVLPNNVLVVLSVVLNVLSQVLLCQQQVGRPPRCQADVVGGPDDHDPCSVVSVVVSVVVVVVSVVVVCVVPVPDPSD

Organism: NCBI:t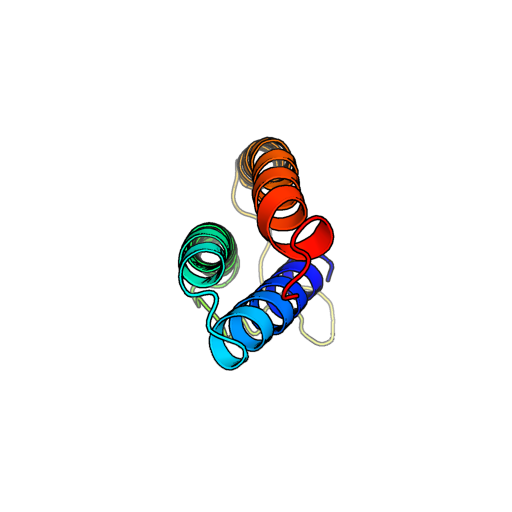xid392030

Secondary structure (DSSP, 8-state):
-HHHHHHHHHHHHHHHHHHHT-HHHHHHHHHHHHHHHHHHHHHHS-SS----EETTEESSPPPTTHHHHHHHHHHHHHHHHHHHHHHHTT-S--

InterPro domains:
  IPR001135 NADH-quinone oxidoreductase, subunit D [PF00346] (19-94)
  IPR022885 NAD(P)H-quinone oxidoreductase subunit D/H [PTHR11993] (2-94)
  IPR029014 [NiFe]-hydrogenase, large subunit [G3DSA:1.10.645.10] (1-94)
  IPR029014 [NiFe]-hydrogenase, large subunit [SSF56762] (2-94)